Protein AF-A0A329C6U4-F1 (afdb_monomer_lite)

Radius of gyration: 14.3 Å; chains: 1; bounding box: 39×16×34 Å

Sequence (66 aa):
MAEPDREGVVEHFRQVLTQLPDLKVDVLQWAPTGDAVMIEWQPSATLAGQPLRVKKALRCMTPASQ

Foldseek 3Di:
DDDDDPVRVVVVVVVVCVQFVVKDKAFPDWDDDPQWIKTWIWIWTQDPNRIDIDIDIDIGGDPDDD

Secondary structure (DSSP, 8-state):
-PPPPHHHHHHHHHHHHHH-TT-EEEEEEEEEETTEEEEEEEEEEEETTEEEE--EEEEEEPPP--

InterPro domains:
  IPR032710 NTF2-like domain superfamily [SSF54427] (5-53)

pLDDT: mean 85.64, std 12.26, range [45.91, 95.12]

Organism: NCBI:txid420952

Structure (mmCIF, N/CA/C/O backbone):
data_AF-A0A329C6U4-F1
#
_entry.id   AF-A0A329C6U4-F1
#
loop_
_atom_site.group_PDB
_atom_site.id
_atom_site.type_symbol
_atom_site.label_atom_id
_atom_site.label_alt_id
_atom_site.label_comp_id
_atom_site.label_asym_id
_atom_site.label_entity_id
_atom_site.label_seq_id
_atom_site.pdbx_PDB_ins_code
_atom_site.Cartn_x
_atom_site.Cartn_y
_atom_site.Cartn_z
_atom_site.occupancy
_atom_site.B_iso_or_equiv
_atom_site.auth_seq_id
_atom_site.auth_comp_id
_atom_site.auth_asym_id
_atom_site.auth_atom_id
_atom_site.pdbx_PDB_model_num
ATOM 1 N N . MET A 1 1 ? 23.156 9.732 1.088 1.00 46.38 1 MET A N 1
ATOM 2 C CA . MET A 1 1 ? 22.382 8.826 1.962 1.00 46.38 1 MET A CA 1
ATOM 3 C C . MET A 1 1 ? 22.443 7.460 1.310 1.00 46.38 1 MET A C 1
ATOM 5 O O . MET A 1 1 ? 22.134 7.397 0.129 1.00 46.38 1 MET A O 1
ATOM 9 N N . ALA A 1 2 ? 22.946 6.437 2.001 1.00 64.88 2 ALA A N 1
ATOM 10 C CA . ALA A 1 2 ? 22.951 5.077 1.465 1.00 64.88 2 ALA A CA 1
ATOM 11 C C . ALA A 1 2 ? 21.506 4.565 1.376 1.00 64.88 2 ALA A C 1
ATOM 13 O O . ALA A 1 2 ? 20.693 4.880 2.248 1.00 64.88 2 ALA A O 1
ATOM 14 N N . GLU A 1 3 ? 21.184 3.830 0.316 1.00 67.06 3 GLU A N 1
ATOM 15 C CA . GLU A 1 3 ? 19.902 3.135 0.209 1.00 67.06 3 GLU A CA 1
ATOM 16 C C . GLU A 1 3 ? 19.801 2.105 1.348 1.00 67.06 3 GLU A C 1
ATOM 18 O O . GLU A 1 3 ? 20.802 1.459 1.672 1.00 67.06 3 GLU A O 1
ATOM 23 N N . PRO A 1 4 ? 18.643 1.981 2.019 1.00 73.50 4 PRO A N 1
ATOM 24 C CA . PRO A 1 4 ? 18.494 1.018 3.099 1.00 73.50 4 PRO A CA 1
ATOM 25 C C . PRO A 1 4 ? 18.572 -0.406 2.539 1.00 73.50 4 PRO A C 1
ATOM 27 O O . PRO A 1 4 ? 17.894 -0.730 1.564 1.00 73.50 4 PRO A O 1
ATOM 30 N N . ASP A 1 5 ? 19.365 -1.263 3.183 1.00 85.88 5 ASP A N 1
ATOM 31 C CA . ASP A 1 5 ? 19.342 -2.697 2.898 1.00 85.88 5 ASP A CA 1
ATOM 32 C C . ASP A 1 5 ? 17.970 -3.296 3.261 1.00 85.88 5 ASP A C 1
ATOM 34 O O . ASP A 1 5 ? 17.216 -2.745 4.076 1.00 85.88 5 ASP A O 1
ATOM 38 N N . ARG A 1 6 ? 17.651 -4.450 2.666 1.00 87.06 6 ARG A N 1
ATOM 39 C CA . ARG A 1 6 ? 16.437 -5.223 2.932 1.00 87.06 6 ARG A CA 1
ATOM 40 C C . ARG A 1 6 ? 16.131 -5.338 4.424 1.00 87.06 6 ARG A C 1
ATOM 42 O O . ARG A 1 6 ? 14.971 -5.165 4.801 1.00 87.06 6 ARG A O 1
ATOM 49 N N . GLU A 1 7 ? 17.124 -5.636 5.259 1.00 91.50 7 GLU A N 1
ATOM 50 C CA . GLU A 1 7 ? 16.909 -5.790 6.703 1.00 91.50 7 GLU A CA 1
ATOM 51 C C . GLU A 1 7 ? 16.411 -4.488 7.338 1.00 91.50 7 GLU A C 1
ATOM 53 O O . GLU A 1 7 ? 15.398 -4.491 8.041 1.00 91.50 7 GLU A O 1
ATOM 58 N N . GLY A 1 8 ? 17.035 -3.359 6.992 1.00 91.25 8 GLY A N 1
ATOM 59 C CA . GLY A 1 8 ? 16.631 -2.037 7.470 1.00 91.25 8 GLY A CA 1
ATOM 60 C C . GLY A 1 8 ? 15.222 -1.645 7.018 1.00 91.25 8 GLY A C 1
ATOM 61 O O . GLY A 1 8 ? 14.450 -1.088 7.801 1.00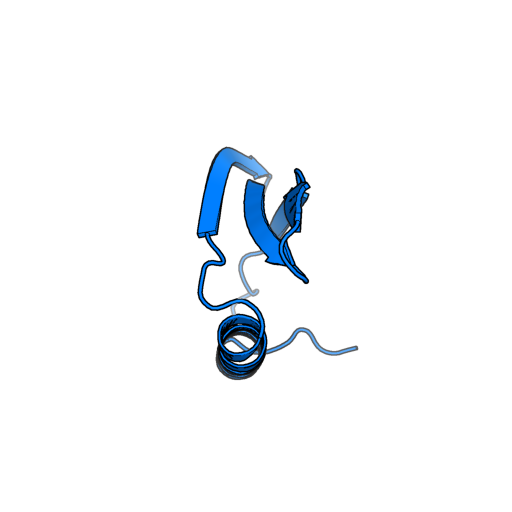 91.25 8 GLY A O 1
ATOM 62 N N . VAL A 1 9 ? 14.844 -1.986 5.781 1.00 89.12 9 VAL A N 1
ATOM 63 C CA . VAL A 1 9 ? 13.474 -1.768 5.287 1.00 89.12 9 VAL A CA 1
ATOM 64 C C . VAL A 1 9 ? 12.472 -2.606 6.086 1.00 89.12 9 VAL A C 1
ATOM 66 O O . VAL A 1 9 ? 11.446 -2.088 6.526 1.00 89.12 9 VAL A O 1
ATOM 69 N N . VAL A 1 10 ? 12.764 -3.886 6.325 1.00 91.62 10 VAL A N 1
ATOM 70 C CA . VAL A 1 10 ? 11.876 -4.774 7.092 1.00 91.62 10 VAL A CA 1
ATOM 71 C C . VAL A 1 10 ? 11.707 -4.289 8.531 1.00 91.62 10 VAL A C 1
ATOM 73 O O . VAL A 1 10 ? 10.580 -4.243 9.026 1.00 91.62 10 VAL A O 1
ATOM 76 N N . GLU A 1 11 ? 12.791 -3.905 9.206 1.00 93.50 11 GLU A N 1
ATOM 77 C CA . GLU A 1 11 ? 12.728 -3.383 10.575 1.00 93.50 11 GLU A CA 1
ATOM 78 C C . GLU A 1 11 ? 11.905 -2.097 10.663 1.00 93.50 11 GLU A C 1
ATOM 80 O O . GLU A 1 11 ? 11.060 -1.964 11.552 1.00 93.50 11 GLU A O 1
ATOM 85 N N . HIS A 1 12 ? 12.069 -1.190 9.697 1.00 90.19 12 HIS A N 1
ATOM 86 C CA . HIS A 1 12 ? 11.252 0.014 9.612 1.00 90.19 12 HIS A CA 1
ATOM 87 C C . HIS A 1 12 ? 9.758 -0.324 9.517 1.00 90.19 12 HIS A C 1
ATOM 89 O O . HIS A 1 12 ? 8.955 0.177 10.305 1.00 90.19 12 HIS A O 1
ATOM 95 N N . PHE A 1 13 ? 9.371 -1.226 8.609 1.00 90.38 13 PHE A N 1
ATOM 96 C CA . PHE A 1 13 ? 7.965 -1.605 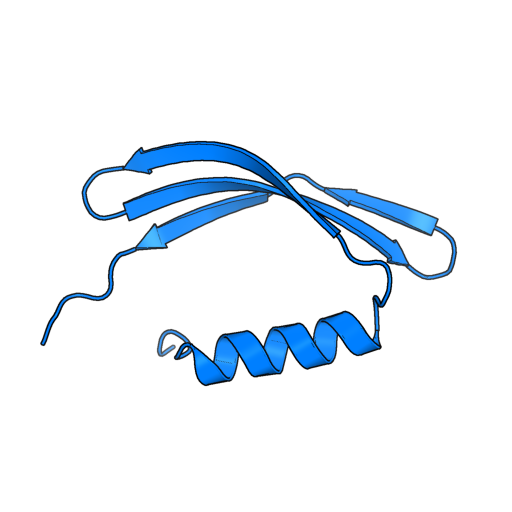8.459 1.00 90.38 13 PHE A CA 1
ATOM 97 C C . PHE A 1 13 ? 7.413 -2.361 9.674 1.00 90.38 13 PHE A C 1
ATOM 99 O O . PHE A 1 13 ? 6.240 -2.185 9.997 1.00 90.38 13 PHE A O 1
ATOM 106 N N . ARG A 1 14 ? 8.231 -3.123 10.415 1.00 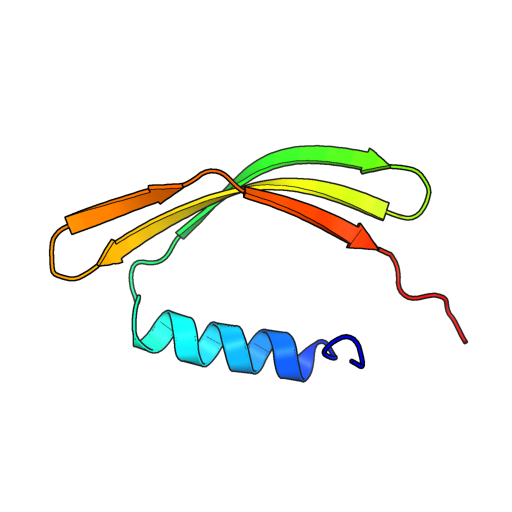93.44 14 ARG A N 1
ATOM 107 C CA . ARG A 1 14 ? 7.803 -3.696 11.706 1.00 93.44 14 ARG A CA 1
ATOM 108 C C . ARG A 1 14 ? 7.396 -2.606 12.697 1.00 93.44 14 ARG A C 1
ATOM 110 O O . ARG A 1 14 ? 6.337 -2.721 13.300 1.00 93.44 14 ARG A O 1
ATOM 117 N N . GLN A 1 15 ? 8.191 -1.542 12.831 1.00 93.12 15 GLN A N 1
ATOM 118 C CA . GLN A 1 15 ? 7.879 -0.407 13.715 1.00 93.12 15 GLN A CA 1
ATOM 119 C C . GLN A 1 15 ? 6.659 0.403 13.249 1.00 93.12 15 GLN A C 1
ATOM 121 O O . GLN A 1 15 ? 5.960 1.004 14.061 1.00 93.12 15 GLN A O 1
ATOM 126 N N . VAL A 1 16 ? 6.385 0.435 11.944 1.00 90.81 16 VAL A N 1
ATOM 127 C CA . VAL A 1 16 ? 5.161 1.051 11.412 1.00 90.81 16 VAL A CA 1
ATOM 128 C C . VAL A 1 16 ? 3.937 0.206 11.770 1.00 90.81 16 VAL A C 1
ATOM 130 O O . VAL A 1 16 ? 2.930 0.746 12.225 1.00 90.81 16 VAL A O 1
ATOM 133 N N . LEU A 1 17 ? 4.027 -1.117 11.622 1.00 92.19 17 LEU A N 1
ATOM 134 C CA . LEU A 1 17 ? 2.921 -2.038 11.902 1.00 92.19 17 LEU A CA 1
ATOM 135 C C . LEU A 1 17 ? 2.560 -2.125 13.392 1.00 92.19 17 LEU A C 1
ATOM 137 O O . LEU A 1 17 ? 1.419 -2.448 13.708 1.00 92.19 17 LEU A O 1
ATOM 141 N N . THR A 1 18 ? 3.471 -1.803 14.318 1.00 93.00 18 THR A N 1
ATOM 142 C CA . THR A 1 18 ? 3.104 -1.688 15.743 1.00 93.00 18 THR A CA 1
ATOM 143 C C . THR A 1 18 ? 2.187 -0.495 16.015 1.00 93.00 18 THR A C 1
ATOM 145 O O . THR A 1 18 ? 1.349 -0.563 16.911 1.00 93.00 18 THR A O 1
ATOM 148 N N . GLN A 1 19 ? 2.326 0.587 15.246 1.00 90.00 19 GLN A N 1
ATOM 149 C CA . GLN A 1 19 ? 1.529 1.809 15.389 1.00 90.00 19 GLN A CA 1
ATOM 150 C C . GLN A 1 19 ? 0.234 1.752 14.576 1.00 90.00 19 GLN A C 1
ATOM 152 O O . GLN A 1 19 ? -0.785 2.293 14.995 1.00 90.00 19 GLN A O 1
ATOM 157 N N . LEU A 1 20 ? 0.282 1.096 13.416 1.00 92.19 20 LEU A N 1
ATOM 158 C CA . LEU A 1 20 ? -0.832 0.934 12.487 1.00 92.19 20 LEU A CA 1
ATOM 159 C C . LEU A 1 20 ? -1.082 -0.563 12.243 1.00 92.19 20 LEU A C 1
ATOM 161 O O . LEU A 1 20 ? -0.734 -1.079 11.178 1.00 92.19 20 LEU A O 1
ATOM 165 N N . PRO A 1 21 ? -1.660 -1.284 13.221 1.00 92.12 21 PRO A N 1
ATOM 166 C CA . PRO A 1 21 ? -1.825 -2.734 13.132 1.00 92.12 21 PRO A CA 1
ATOM 167 C C . PRO A 1 21 ? -2.824 -3.162 12.051 1.00 92.12 21 PRO A C 1
ATOM 169 O O . PRO A 1 21 ? -2.774 -4.299 11.588 1.00 92.12 21 PRO A O 1
ATOM 172 N N . ASP A 1 22 ? -3.725 -2.269 11.634 1.00 94.19 22 ASP A N 1
ATOM 173 C CA . ASP A 1 22 ? -4.675 -2.516 10.549 1.00 94.19 22 ASP A CA 1
ATOM 174 C C . ASP A 1 22 ? -4.164 -2.062 9.171 1.00 94.19 22 ASP A C 1
ATOM 176 O O . ASP A 1 22 ? -4.903 -2.177 8.191 1.00 94.19 22 ASP A O 1
ATOM 180 N N . LEU A 1 23 ? -2.915 -1.577 9.075 1.00 93.44 23 LEU A N 1
ATOM 181 C CA . LEU A 1 23 ? -2.328 -1.124 7.816 1.00 93.44 23 LEU A CA 1
ATOM 182 C C . LEU A 1 23 ? -2.387 -2.226 6.754 1.00 93.44 23 LEU A C 1
ATOM 184 O O . LEU A 1 23 ? -1.824 -3.310 6.904 1.00 93.44 23 LEU A O 1
ATOM 188 N N . LYS A 1 24 ? -3.013 -1.897 5.628 1.00 92.56 24 LYS A N 1
ATOM 189 C CA . LYS A 1 24 ? -3.059 -2.709 4.412 1.00 92.56 24 LYS A CA 1
ATOM 190 C C . LYS A 1 24 ? -2.445 -1.948 3.258 1.00 92.56 24 LYS A C 1
ATOM 192 O O . LYS A 1 24 ? -2.522 -0.722 3.201 1.00 92.56 24 LYS A O 1
ATOM 197 N N . VAL A 1 25 ? -1.875 -2.688 2.317 1.00 91.75 25 VAL A N 1
ATOM 198 C CA . VAL A 1 25 ? -1.322 -2.150 1.077 1.00 91.75 25 VAL A CA 1
ATOM 199 C C . VAL A 1 25 ? -1.939 -2.896 -0.092 1.00 91.75 25 VAL A C 1
ATOM 201 O O . VAL A 1 25 ? -1.724 -4.095 -0.243 1.00 91.75 25 VAL A O 1
ATOM 204 N N . ASP A 1 26 ? -2.671 -2.168 -0.929 1.00 94.06 26 ASP A N 1
ATOM 205 C CA . ASP A 1 26 ? -3.170 -2.673 -2.203 1.00 94.06 26 ASP A CA 1
ATOM 206 C C . ASP A 1 26 ? -2.250 -2.211 -3.335 1.00 94.06 26 ASP A C 1
ATOM 208 O O . ASP A 1 26 ? -1.934 -1.023 -3.436 1.00 94.06 26 ASP A O 1
ATOM 212 N N . VAL A 1 27 ? -1.840 -3.126 -4.212 1.00 93.19 27 VAL A N 1
ATOM 213 C CA . VAL A 1 27 ? -1.179 -2.770 -5.475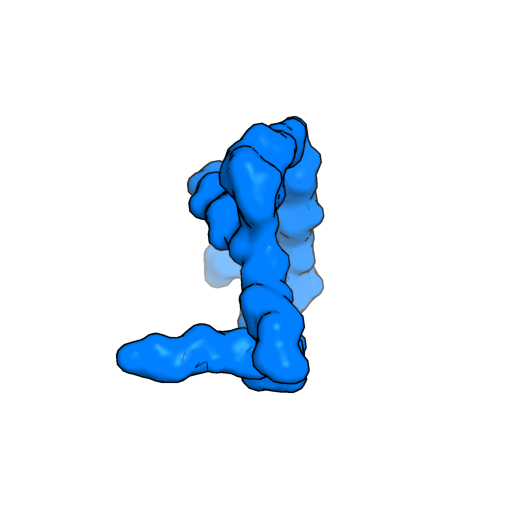 1.00 93.19 27 VAL A CA 1
ATOM 214 C C . VAL A 1 27 ? -2.265 -2.458 -6.499 1.00 93.19 27 VAL A C 1
ATOM 216 O O . VAL A 1 27 ? -3.090 -3.315 -6.805 1.00 93.19 27 VAL A O 1
ATOM 219 N N . LEU A 1 28 ? -2.275 -1.231 -7.016 1.00 94.50 28 LEU A N 1
ATOM 220 C CA . LEU A 1 28 ? -3.270 -0.774 -7.987 1.00 94.50 28 LEU A CA 1
ATOM 221 C C . LEU A 1 28 ? -2.828 -1.064 -9.422 1.00 94.50 28 LEU A C 1
ATOM 223 O O . LEU A 1 28 ? -3.614 -1.540 -10.235 1.00 94.50 28 LEU A O 1
ATOM 227 N N . GLN A 1 29 ? -1.563 -0.779 -9.726 1.00 92.94 29 GLN A N 1
ATOM 228 C CA . GLN A 1 29 ? -0.978 -0.975 -11.047 1.00 92.94 29 GLN A CA 1
ATOM 229 C C . GLN A 1 29 ? 0.522 -1.216 -10.906 1.00 92.94 29 GLN A C 1
ATOM 231 O O . GLN A 1 29 ? 1.167 -0.680 -10.007 1.00 92.94 29 GLN A O 1
ATOM 236 N N . TRP A 1 30 ? 1.103 -1.971 -11.829 1.00 93.94 30 TRP A N 1
ATOM 237 C CA . TRP A 1 30 ? 2.550 -2.038 -11.974 1.00 93.94 30 TRP A CA 1
ATOM 238 C C . TRP A 1 30 ? 2.939 -2.026 -13.452 1.00 93.94 30 TRP A C 1
ATOM 240 O O . TRP A 1 30 ? 2.170 -2.464 -14.308 1.00 93.94 30 TRP A O 1
ATOM 250 N N . ALA A 1 31 ? 4.120 -1.487 -13.752 1.00 91.81 31 ALA A N 1
ATOM 251 C CA . ALA A 1 31 ? 4.680 -1.468 -15.098 1.00 91.81 31 ALA A CA 1
ATOM 252 C C . ALA A 1 31 ? 6.219 -1.519 -15.053 1.00 91.81 31 ALA A C 1
ATOM 254 O O . ALA A 1 31 ? 6.825 -0.824 -14.231 1.00 91.81 31 ALA A O 1
ATOM 255 N N . PRO A 1 32 ? 6.878 -2.295 -15.931 1.00 92.06 32 PRO A N 1
ATOM 256 C CA . PRO A 1 32 ? 8.328 -2.231 -16.089 1.00 92.06 32 PRO A CA 1
ATOM 257 C C . PRO A 1 32 ? 8.756 -0.877 -16.687 1.00 92.06 32 PRO A C 1
ATOM 259 O O . PRO A 1 32 ? 8.083 -0.316 -17.548 1.00 92.06 32 PRO A O 1
ATOM 262 N N . THR A 1 33 ? 9.891 -0.349 -16.229 1.00 88.88 33 THR A N 1
ATOM 263 C CA . THR A 1 33 ? 10.472 0.952 -16.607 1.00 88.88 33 THR A CA 1
ATOM 264 C C . THR A 1 33 ? 12.000 0.847 -16.726 1.00 88.88 33 THR A C 1
ATOM 266 O O . THR A 1 33 ? 12.757 1.269 -15.844 1.00 88.88 33 THR A O 1
ATOM 269 N N . GLY A 1 34 ? 12.467 0.262 -17.835 1.00 87.06 34 GLY A N 1
ATOM 270 C CA . GLY A 1 34 ? 13.882 -0.069 -18.034 1.00 87.06 34 GLY A CA 1
ATOM 271 C C . GLY A 1 34 ? 14.314 -1.178 -17.073 1.00 87.06 34 GLY A C 1
ATOM 272 O O . GLY A 1 34 ? 13.680 -2.225 -17.035 1.00 87.06 34 GLY A O 1
ATOM 273 N N . ASP A 1 35 ? 15.338 -0.916 -16.262 1.00 88.38 35 ASP A N 1
ATOM 274 C CA . ASP A 1 35 ? 15.838 -1.825 -15.212 1.00 88.38 35 ASP A CA 1
ATOM 275 C C . ASP A 1 35 ? 15.018 -1.777 -13.898 1.00 88.38 35 ASP A C 1
ATOM 277 O O . ASP A 1 35 ? 15.371 -2.361 -12.876 1.00 88.38 35 ASP A O 1
ATOM 281 N N . ALA A 1 36 ? 13.906 -1.041 -13.893 1.00 87.19 36 ALA A N 1
ATOM 282 C CA . ALA A 1 36 ? 13.087 -0.821 -12.707 1.00 87.19 36 ALA A CA 1
ATOM 283 C C . ALA A 1 36 ? 11.639 -1.265 -12.918 1.00 87.19 36 ALA A C 1
ATOM 285 O O . ALA A 1 36 ? 11.152 -1.340 -14.043 1.00 87.19 36 ALA A O 1
ATOM 286 N N . VAL A 1 37 ? 10.905 -1.452 -11.826 1.00 91.31 37 VAL A N 1
ATOM 287 C CA . VAL A 1 37 ? 9.448 -1.620 -11.831 1.00 91.31 37 VAL A CA 1
ATOM 288 C C . VAL A 1 37 ? 8.816 -0.413 -11.152 1.00 91.31 37 VAL A C 1
ATOM 290 O O . VAL A 1 37 ? 9.169 -0.060 -10.029 1.00 91.31 37 VAL A O 1
ATOM 293 N N . MET A 1 38 ? 7.868 0.226 -11.830 1.00 92.69 38 MET A N 1
ATOM 294 C CA . MET A 1 38 ? 6.997 1.223 -11.224 1.00 92.69 38 MET A CA 1
ATOM 295 C C . MET A 1 38 ? 5.780 0.521 -10.631 1.00 92.69 38 MET A C 1
ATOM 297 O O . MET A 1 38 ? 5.117 -0.252 -11.321 1.00 92.69 38 MET A O 1
ATOM 301 N N . ILE A 1 39 ? 5.482 0.806 -9.368 1.00 93.62 39 ILE A N 1
ATOM 302 C CA . ILE A 1 39 ? 4.330 0.279 -8.640 1.00 93.62 39 ILE A CA 1
ATOM 303 C C . ILE A 1 39 ? 3.479 1.462 -8.187 1.00 93.62 39 ILE A C 1
ATOM 305 O O . ILE A 1 39 ? 3.939 2.299 -7.409 1.00 93.62 39 ILE A O 1
ATOM 309 N N . GLU A 1 40 ? 2.233 1.519 -8.648 1.00 94.00 40 GLU A N 1
ATOM 310 C CA . GLU A 1 40 ? 1.189 2.320 -8.018 1.00 94.00 40 GLU A CA 1
ATOM 311 C C . GLU A 1 40 ? 0.503 1.467 -6.951 1.00 94.00 40 GLU A C 1
ATOM 313 O O . GLU A 1 40 ? 0.039 0.356 -7.212 1.00 94.00 40 GLU A O 1
ATOM 318 N N . TRP A 1 41 ? 0.443 1.988 -5.734 1.00 94.50 41 TRP A N 1
ATOM 319 C CA . TRP A 1 41 ? -0.104 1.303 -4.575 1.00 94.50 41 TRP A CA 1
ATOM 320 C C . TRP A 1 41 ? -0.895 2.270 -3.699 1.00 94.50 41 TRP A C 1
ATOM 322 O O . TRP A 1 41 ? -0.761 3.494 -3.780 1.00 94.50 41 TRP A O 1
ATOM 332 N N . GLN A 1 42 ? -1.755 1.715 -2.859 1.00 95.12 42 GLN A N 1
ATOM 333 C CA . GLN A 1 42 ? -2.634 2.473 -1.987 1.00 95.12 42 GLN A CA 1
ATOM 334 C C . GLN A 1 42 ? -2.606 1.880 -0.581 1.00 95.12 42 GLN A C 1
ATOM 336 O O . GLN A 1 42 ? -3.279 0.878 -0.331 1.00 95.12 42 GLN A O 1
ATOM 341 N N . PRO A 1 43 ? -1.849 2.477 0.354 1.00 92.69 43 PRO A N 1
ATOM 342 C CA . PRO A 1 43 ? -1.978 2.130 1.755 1.00 92.69 43 PRO A CA 1
ATOM 343 C C . PRO A 1 43 ? -3.325 2.591 2.314 1.00 92.69 43 PRO A C 1
ATOM 345 O O . PRO A 1 43 ? -3.837 3.666 1.970 1.00 92.69 43 PRO A O 1
ATOM 348 N N . SER A 1 44 ? -3.866 1.792 3.226 1.00 94.69 44 SER A N 1
ATOM 349 C CA . SER A 1 44 ? -5.006 2.161 4.058 1.00 94.69 44 SER A CA 1
ATOM 350 C C . SER A 1 44 ? -4.795 1.719 5.500 1.00 94.69 44 SER A C 1
ATOM 352 O O . SER A 1 44 ? -4.271 0.634 5.725 1.00 94.69 44 SER A O 1
ATOM 354 N N . ALA A 1 45 ? -5.157 2.571 6.455 1.00 94.56 45 ALA A N 1
ATOM 355 C CA . ALA A 1 45 ? -5.067 2.285 7.888 1.00 94.56 45 ALA A CA 1
ATOM 356 C C . ALA A 1 45 ? -6.025 3.186 8.679 1.00 94.56 45 ALA A C 1
ATOM 358 O O . ALA A 1 45 ? -6.477 4.211 8.160 1.00 94.56 45 ALA A O 1
ATOM 359 N N . THR A 1 46 ? -6.275 2.877 9.947 1.00 93.62 46 THR A N 1
ATOM 360 C CA . THR A 1 46 ? -6.965 3.764 10.883 1.00 93.62 46 THR A CA 1
ATOM 361 C C . THR A 1 46 ? -5.952 4.499 11.760 1.00 93.62 46 THR A C 1
ATOM 363 O O . THR A 1 46 ? -5.248 3.898 12.565 1.00 93.62 46 THR A O 1
ATOM 366 N N . LEU A 1 47 ? -5.910 5.830 11.660 1.00 87.00 47 LEU A N 1
ATOM 367 C CA . LEU A 1 47 ? -5.085 6.681 12.518 1.00 87.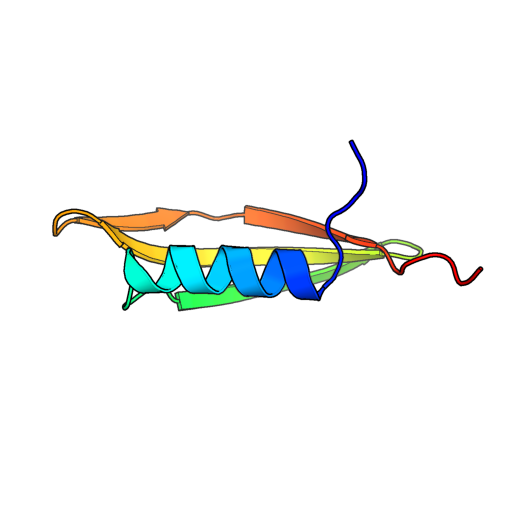00 47 LEU A CA 1
ATOM 368 C C . LEU A 1 47 ? -5.989 7.504 13.438 1.00 87.00 47 LEU A C 1
ATOM 370 O O . LEU A 1 47 ? -6.831 8.267 12.967 1.00 87.00 47 LEU A O 1
ATOM 374 N N . ALA A 1 48 ? -5.826 7.346 14.754 1.00 87.50 48 ALA A N 1
ATOM 375 C CA . ALA A 1 48 ? -6.640 8.037 15.762 1.00 87.50 48 ALA A CA 1
ATOM 376 C C . ALA A 1 48 ? -8.164 7.901 15.517 1.00 87.50 48 ALA A C 1
ATOM 378 O O . ALA A 1 48 ? -8.916 8.866 15.631 1.00 87.50 48 ALA A O 1
ATOM 379 N N . GLY A 1 49 ? -8.615 6.703 15.125 1.00 88.06 49 GLY A N 1
ATOM 380 C CA . GLY A 1 49 ? -10.026 6.415 14.833 1.00 88.06 49 GLY A CA 1
ATOM 381 C C . GLY A 1 49 ? -10.523 6.913 13.470 1.00 88.06 49 GLY A C 1
ATOM 382 O O . GLY A 1 49 ? -11.674 6.662 13.122 1.00 88.06 49 GLY A O 1
ATOM 383 N N . GLN A 1 50 ? -9.676 7.575 12.678 1.00 90.25 50 GLN A N 1
ATOM 384 C CA . GLN A 1 50 ? -10.030 8.085 11.356 1.00 90.25 50 GLN A CA 1
ATOM 385 C C . GLN A 1 50 ? -9.398 7.229 10.251 1.00 90.25 50 GLN A C 1
ATOM 387 O O . GLN A 1 50 ? -8.207 6.915 10.324 1.00 90.25 50 GLN A O 1
ATOM 392 N N . PRO A 1 51 ? -10.159 6.845 9.212 1.00 91.44 51 PRO A N 1
ATOM 393 C CA . PRO A 1 51 ? -9.607 6.098 8.094 1.00 91.44 51 PRO A CA 1
ATOM 394 C C . PRO A 1 51 ? -8.696 6.992 7.249 1.00 91.44 51 PRO A C 1
ATOM 396 O O . PRO A 1 51 ? -9.081 8.080 6.821 1.00 91.44 51 PRO A O 1
ATOM 399 N N . LEU A 1 52 ? -7.501 6.495 6.953 1.00 88.88 52 LEU A N 1
ATOM 400 C CA . LEU A 1 52 ? -6.560 7.086 6.018 1.00 88.88 52 LEU A CA 1
ATOM 401 C C . LEU A 1 52 ? -6.462 6.201 4.776 1.00 88.88 52 LEU A C 1
ATOM 403 O O . LEU A 1 52 ? -6.316 4.985 4.874 1.00 88.88 52 LEU A O 1
ATOM 407 N N . ARG A 1 53 ? -6.536 6.821 3.595 1.00 89.06 53 ARG A N 1
ATOM 408 C CA . ARG A 1 53 ? -6.328 6.168 2.299 1.00 89.06 53 ARG A CA 1
ATOM 409 C C . ARG A 1 53 ? -5.626 7.145 1.370 1.00 89.06 53 ARG A C 1
ATOM 411 O O . ARG A 1 53 ? -6.156 8.217 1.095 1.00 89.06 53 ARG A O 1
ATOM 418 N N . VAL A 1 54 ? -4.443 6.782 0.889 1.00 83.06 54 VAL A N 1
ATOM 419 C CA . VAL A 1 54 ? -3.644 7.643 0.002 1.00 83.06 54 VAL A CA 1
ATOM 420 C C . VAL A 1 54 ? -3.070 6.826 -1.142 1.00 83.06 54 VAL A C 1
ATOM 422 O O . VAL A 1 54 ? -2.690 5.686 -0.928 1.00 83.06 54 VAL A O 1
ATOM 425 N N . LYS A 1 55 ? -2.991 7.386 -2.352 1.00 83.31 55 LYS A N 1
ATOM 426 C CA . LYS A 1 55 ? -2.283 6.748 -3.472 1.00 83.31 55 LYS A CA 1
ATOM 427 C C . LYS A 1 55 ? -0.808 7.133 -3.455 1.00 83.31 55 LYS A C 1
ATOM 429 O O . LYS A 1 55 ? -0.467 8.279 -3.150 1.00 83.31 55 LYS A O 1
ATOM 434 N N . LYS A 1 56 ? 0.062 6.182 -3.780 1.00 87.19 56 LYS A N 1
ATOM 435 C CA . LYS A 1 56 ? 1.514 6.348 -3.856 1.00 87.19 56 LYS A CA 1
ATOM 436 C C . LYS A 1 56 ? 2.039 5.643 -5.102 1.00 87.19 56 LYS A C 1
ATOM 438 O O . LYS A 1 56 ? 1.567 4.571 -5.456 1.00 87.19 56 LYS A O 1
ATOM 443 N N . ALA A 1 57 ? 3.044 6.235 -5.735 1.00 79.69 57 ALA A N 1
ATOM 444 C CA . ALA A 1 57 ? 3.815 5.598 -6.792 1.00 79.69 57 ALA A CA 1
ATOM 445 C C . ALA A 1 57 ? 5.259 5.451 -6.308 1.00 79.69 57 ALA A C 1
ATOM 447 O O . ALA A 1 57 ? 5.840 6.412 -5.799 1.00 79.69 57 ALA A O 1
ATOM 448 N N . LEU A 1 58 ? 5.818 4.250 -6.430 1.00 82.56 58 LEU A N 1
ATOM 449 C CA . LEU A 1 58 ? 7.212 3.956 -6.113 1.00 82.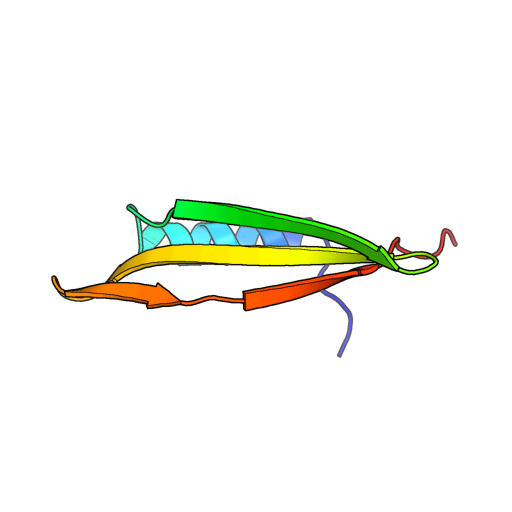56 58 LEU A CA 1
ATOM 450 C C . LEU A 1 58 ? 7.885 3.340 -7.338 1.00 82.56 58 LEU A C 1
ATOM 452 O O . LEU A 1 58 ? 7.304 2.489 -8.008 1.00 82.56 58 LEU A O 1
ATOM 456 N N . ARG A 1 59 ? 9.122 3.752 -7.615 1.00 80.38 59 ARG A N 1
ATOM 457 C CA . ARG A 1 59 ? 9.991 3.097 -8.593 1.00 80.38 59 ARG A CA 1
ATOM 458 C C . ARG A 1 59 ? 10.983 2.218 -7.840 1.00 80.38 59 ARG A C 1
ATOM 460 O O . ARG A 1 59 ? 11.843 2.741 -7.139 1.00 80.38 59 ARG A O 1
ATOM 467 N N . CYS A 1 60 ? 10.861 0.908 -7.989 1.00 77.62 60 CYS A N 1
ATOM 468 C CA . CYS A 1 60 ? 11.801 -0.064 -7.443 1.00 77.62 60 CYS A CA 1
ATOM 469 C C . CYS A 1 60 ? 12.878 -0.345 -8.490 1.00 77.62 60 CYS A C 1
ATOM 471 O O . CYS A 1 60 ? 12.550 -0.794 -9.587 1.00 77.62 60 CYS A O 1
ATOM 473 N N . MET A 1 61 ? 14.141 -0.066 -8.174 1.00 73.75 61 MET A N 1
ATOM 474 C CA . MET A 1 61 ? 15.275 -0.400 -9.041 1.00 73.75 61 MET A CA 1
ATOM 475 C C . MET A 1 61 ? 15.823 -1.776 -8.672 1.00 73.75 61 MET A C 1
ATOM 477 O O . MET A 1 61 ? 15.782 -2.163 -7.502 1.00 73.75 61 MET A O 1
ATOM 481 N N . THR A 1 62 ? 16.345 -2.501 -9.656 1.00 65.19 62 THR A N 1
ATOM 482 C CA . THR A 1 62 ? 17.137 -3.699 -9.381 1.00 65.19 62 THR A CA 1
ATOM 483 C C . THR A 1 62 ? 18.497 -3.240 -8.845 1.00 65.19 62 THR A C 1
ATOM 485 O O . THR A 1 62 ? 19.100 -2.342 -9.438 1.00 65.19 62 THR A O 1
ATOM 488 N N . PRO A 1 63 ? 18.999 -3.769 -7.712 1.00 58.53 63 PRO A N 1
ATOM 489 C CA . PRO A 1 63 ? 20.350 -3.437 -7.282 1.00 58.53 63 PRO A CA 1
ATOM 490 C C . PRO A 1 63 ? 21.332 -3.919 -8.355 1.00 58.53 63 PRO A C 1
ATOM 492 O O . PRO A 1 63 ? 21.287 -5.083 -8.762 1.00 58.53 63 PRO A O 1
ATOM 495 N N . ALA A 1 64 ? 22.209 -3.027 -8.821 1.00 52.53 64 ALA A N 1
ATOM 496 C CA . ALA A 1 64 ? 23.295 -3.405 -9.714 1.00 52.53 64 ALA A CA 1
ATOM 497 C C . ALA A 1 64 ? 24.125 -4.495 -9.021 1.00 52.53 64 ALA A C 1
ATOM 499 O O . ALA A 1 64 ? 24.629 -4.284 -7.917 1.00 52.53 64 ALA A O 1
ATOM 500 N N . SER A 1 65 ? 24.223 -5.672 -9.642 1.00 48.62 65 SER A N 1
ATOM 501 C CA . SER A 1 65 ? 25.113 -6.730 -9.162 1.00 48.62 65 SER A CA 1
ATOM 502 C C . SER A 1 65 ? 26.549 -6.197 -9.206 1.00 48.62 65 SER A C 1
ATOM 504 O O . SER A 1 65 ? 27.030 -5.861 -10.288 1.00 48.62 65 SER A O 1
ATOM 506 N N . GLN A 1 66 ? 27.184 -6.050 -8.041 1.00 45.91 66 GLN A N 1
ATOM 507 C CA . GLN A 1 66 ? 28.635 -5.868 -7.918 1.00 45.91 66 GLN A CA 1
ATOM 508 C C . GLN A 1 66 ? 29.311 -7.233 -7.879 1.00 45.91 66 GLN A C 1
ATOM 510 O O . GLN A 1 66 ? 28.750 -8.136 -7.217 1.00 45.91 66 GLN A O 1
#